Protein AF-A0A949E7W6-F1 (afdb_monomer)

Structure (mmCIF, N/CA/C/O backbone):
data_AF-A0A949E7W6-F1
#
_entry.id   AF-A0A949E7W6-F1
#
loop_
_atom_site.group_PDB
_atom_site.id
_atom_site.type_symbol
_atom_site.label_atom_id
_atom_site.label_alt_id
_atom_site.label_comp_id
_atom_site.label_asym_id
_atom_site.label_entity_id
_atom_site.label_seq_id
_atom_site.pdbx_PDB_ins_code
_atom_site.Cartn_x
_atom_site.Cartn_y
_atom_site.Cartn_z
_atom_site.occupancy
_atom_site.B_iso_or_equiv
_atom_site.auth_seq_id
_atom_site.auth_comp_id
_atom_site.auth_asym_id
_atom_site.auth_atom_id
_atom_site.pdbx_PDB_model_num
ATOM 1 N N . MET A 1 1 ? 27.754 -35.755 -22.090 1.00 42.38 1 MET A N 1
ATOM 2 C CA . MET A 1 1 ? 27.681 -34.276 -22.089 1.00 42.38 1 MET A CA 1
ATOM 3 C C . MET 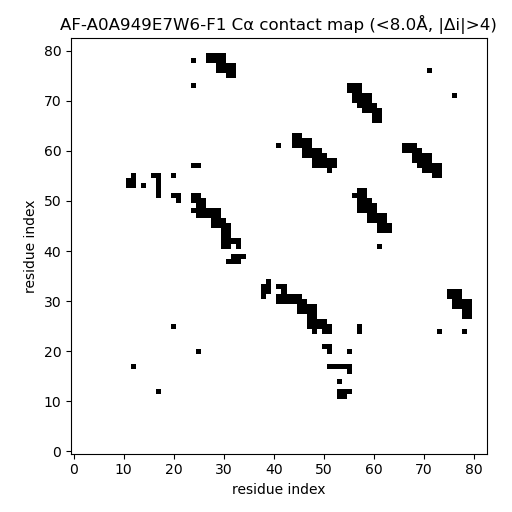A 1 1 ? 26.599 -33.858 -21.104 1.00 42.38 1 MET A C 1
ATOM 5 O O . MET A 1 1 ? 25.445 -34.204 -21.313 1.00 42.38 1 MET A O 1
ATOM 9 N N . ILE A 1 2 ? 26.970 -33.232 -19.985 1.00 42.09 2 ILE A N 1
ATOM 10 C CA . ILE A 1 2 ? 26.039 -32.857 -18.909 1.00 42.09 2 ILE A CA 1
ATOM 11 C C . ILE A 1 2 ? 25.439 -31.494 -19.265 1.00 42.09 2 ILE A C 1
ATOM 13 O O . ILE A 1 2 ? 26.122 -30.474 -19.199 1.00 42.09 2 ILE A O 1
ATOM 17 N N . ALA A 1 3 ? 24.171 -31.473 -19.673 1.00 44.94 3 ALA A N 1
ATOM 18 C CA . ALA A 1 3 ? 23.427 -30.236 -19.866 1.00 44.94 3 ALA A CA 1
ATOM 19 C C . ALA A 1 3 ? 23.052 -29.665 -18.490 1.00 44.94 3 ALA A C 1
ATOM 21 O O . ALA A 1 3 ? 22.079 -30.083 -17.863 1.00 44.94 3 ALA A O 1
ATOM 22 N N . VAL A 1 4 ? 23.851 -28.723 -17.994 1.00 50.75 4 VAL A N 1
ATOM 23 C CA . VAL A 1 4 ? 23.548 -27.996 -16.759 1.00 50.75 4 VAL A CA 1
ATOM 24 C C . VAL A 1 4 ? 22.369 -27.057 -17.033 1.00 50.75 4 VAL A C 1
ATOM 26 O O . VAL A 1 4 ? 22.527 -26.000 -17.646 1.00 50.75 4 VAL A O 1
ATOM 29 N N . ARG A 1 5 ? 21.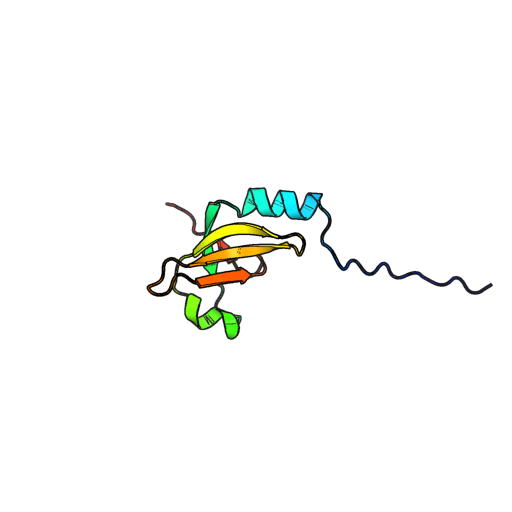169 -27.440 -16.575 1.00 60.28 5 ARG A N 1
ATOM 30 C CA . ARG A 1 5 ? 20.008 -26.543 -16.459 1.00 60.28 5 ARG A CA 1
ATOM 31 C C . ARG A 1 5 ? 20.388 -25.370 -15.551 1.00 60.28 5 ARG A C 1
ATOM 33 O O . ARG A 1 5 ? 20.382 -25.508 -14.330 1.00 60.28 5 ARG A O 1
ATOM 40 N N . ARG A 1 6 ? 20.682 -24.198 -16.120 1.00 48.81 6 ARG A N 1
ATOM 41 C CA . ARG A 1 6 ? 20.724 -22.953 -15.341 1.00 48.81 6 ARG A CA 1
ATOM 42 C C . ARG A 1 6 ? 19.289 -22.556 -15.002 1.00 48.81 6 ARG A C 1
ATOM 44 O O . ARG A 1 6 ? 18.605 -21.937 -15.812 1.00 48.81 6 ARG A O 1
ATOM 51 N N . GLN A 1 7 ? 18.823 -22.943 -13.817 1.00 45.22 7 GLN A N 1
ATOM 52 C CA . GLN A 1 7 ? 17.627 -22.349 -13.227 1.00 45.22 7 GLN A CA 1
ATOM 53 C C . GLN A 1 7 ? 17.918 -20.863 -12.992 1.00 45.22 7 GLN A C 1
ATOM 55 O O . GLN A 1 7 ? 18.892 -20.497 -12.334 1.00 45.22 7 GLN A O 1
ATOM 60 N N . LYS A 1 8 ? 17.133 -20.008 -13.644 1.00 42.53 8 LYS A N 1
ATOM 61 C CA . LYS A 1 8 ? 17.293 -18.557 -13.633 1.00 42.53 8 LYS A CA 1
ATOM 62 C C . LYS A 1 8 ? 16.747 -18.048 -12.297 1.00 42.53 8 LYS A C 1
ATOM 64 O O . LYS A 1 8 ? 15.538 -18.027 -12.095 1.00 42.53 8 LYS A O 1
ATOM 69 N N . TRP A 1 9 ? 17.639 -17.684 -11.384 1.00 45.88 9 TRP A N 1
ATOM 70 C CA . TRP A 1 9 ? 17.297 -17.024 -10.129 1.00 45.88 9 TRP A CA 1
ATOM 71 C C . TRP A 1 9 ? 16.772 -15.619 -10.452 1.00 45.88 9 TRP A C 1
ATOM 73 O O . TRP A 1 9 ? 17.552 -14.694 -10.670 1.00 45.88 9 TRP A O 1
ATOM 83 N N . TYR A 1 10 ? 15.455 -15.458 -10.567 1.00 54.12 10 TYR A N 1
ATOM 84 C CA . TYR A 1 10 ? 14.834 -14.139 -10.689 1.00 54.12 10 TYR A CA 1
ATOM 85 C C . TYR A 1 10 ? 14.776 -13.509 -9.290 1.00 54.12 10 TYR A C 1
ATOM 87 O O . TYR A 1 10 ? 13.789 -13.634 -8.578 1.00 54.12 10 TYR A O 1
ATOM 95 N N . ILE A 1 11 ? 15.881 -12.882 -8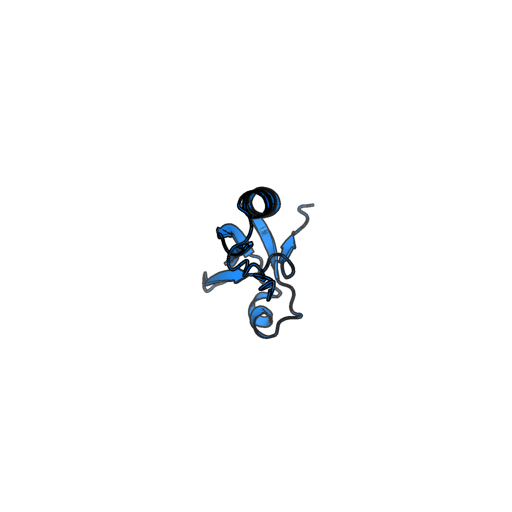.879 1.00 62.97 11 ILE A N 1
ATOM 96 C CA . ILE A 1 11 ? 15.985 -12.143 -7.605 1.00 62.97 11 ILE A CA 1
ATOM 97 C C . ILE A 1 11 ? 15.311 -10.757 -7.717 1.00 62.97 11 ILE A C 1
ATOM 99 O O . ILE A 1 11 ? 15.068 -10.100 -6.715 1.00 62.97 11 ILE A O 1
ATOM 103 N N . PHE A 1 12 ? 14.931 -10.335 -8.927 1.00 61.19 12 PHE A N 1
ATOM 104 C CA . PHE A 1 12 ? 14.279 -9.051 -9.187 1.00 61.19 12 PHE A CA 1
ATOM 105 C C . PHE A 1 12 ? 13.042 -9.225 -10.046 1.00 61.19 12 PHE A C 1
ATOM 107 O O . PHE A 1 12 ? 13.061 -9.978 -11.013 1.00 61.19 12 PHE A O 1
ATOM 114 N N . MET A 1 13 ? 11.972 -8.501 -9.740 1.00 77.19 13 MET A N 1
ATOM 115 C CA . MET A 1 13 ? 10.805 -8.476 -10.610 1.00 77.19 13 MET A CA 1
ATOM 116 C C . MET A 1 13 ? 11.167 -7.836 -11.965 1.00 77.19 13 MET A C 1
ATOM 118 O O . MET A 1 13 ? 12.073 -7.004 -12.048 1.00 77.19 13 MET A O 1
ATOM 122 N N . ARG A 1 14 ? 10.501 -8.231 -13.060 1.00 86.94 14 ARG A N 1
ATOM 123 C CA . ARG A 1 14 ? 10.720 -7.575 -14.362 1.00 86.94 14 ARG A CA 1
ATOM 124 C C . ARG A 1 14 ? 10.275 -6.114 -14.281 1.00 86.94 14 ARG A C 1
ATOM 126 O O . ARG A 1 14 ? 9.267 -5.814 -13.647 1.00 86.94 14 ARG A O 1
ATOM 133 N N . LEU A 1 15 ? 11.001 -5.224 -14.957 1.00 86.69 15 LEU A N 1
ATOM 134 C CA . LEU A 1 15 ? 10.720 -3.783 -14.937 1.00 86.69 15 LEU A CA 1
ATOM 135 C C . LEU A 1 15 ? 9.287 -3.463 -15.387 1.00 86.69 15 LEU A C 1
ATOM 137 O O . LEU A 1 15 ? 8.617 -2.676 -14.727 1.00 86.69 15 LEU A O 1
ATOM 141 N N . ASP A 1 16 ? 8.790 -4.137 -16.428 1.00 91.94 16 ASP A N 1
ATOM 142 C CA . ASP A 1 16 ? 7.415 -3.958 -16.917 1.00 91.94 16 ASP A CA 1
ATOM 143 C C . ASP A 1 16 ? 6.363 -4.331 -15.862 1.00 91.94 16 ASP A C 1
ATOM 145 O O . ASP A 1 16 ? 5.333 -3.671 -15.721 1.00 91.94 16 ASP A O 1
ATOM 149 N N . ASP A 1 17 ? 6.630 -5.381 -15.080 1.00 91.25 17 ASP A N 1
ATOM 150 C CA . ASP A 1 17 ? 5.737 -5.814 -14.009 1.00 91.25 17 ASP A CA 1
ATOM 151 C C . ASP A 1 17 ? 5.720 -4.772 -12.873 1.00 91.25 17 ASP A C 1
ATOM 153 O O . ASP A 1 17 ? 4.655 -4.468 -12.332 1.00 91.25 17 ASP A O 1
ATOM 157 N N . VAL A 1 18 ? 6.877 -4.189 -12.531 1.00 92.06 18 VAL A N 1
ATOM 158 C CA . VAL A 1 18 ? 6.981 -3.123 -11.517 1.00 92.06 18 VAL A CA 1
ATOM 159 C C . VAL A 1 18 ? 6.241 -1.869 -11.971 1.00 92.06 18 VAL A C 1
ATOM 161 O O . VAL A 1 18 ? 5.508 -1.273 -11.185 1.00 92.06 18 VAL A O 1
ATOM 164 N N . GLU A 1 19 ? 6.392 -1.479 -13.234 1.00 93.44 19 GLU A N 1
ATOM 165 C CA . GLU A 1 19 ? 5.728 -0.292 -13.770 1.00 93.44 19 GLU A CA 1
ATOM 166 C C . GLU A 1 19 ? 4.203 -0.453 -13.776 1.00 93.44 19 GLU A C 1
ATOM 168 O O . GLU A 1 19 ? 3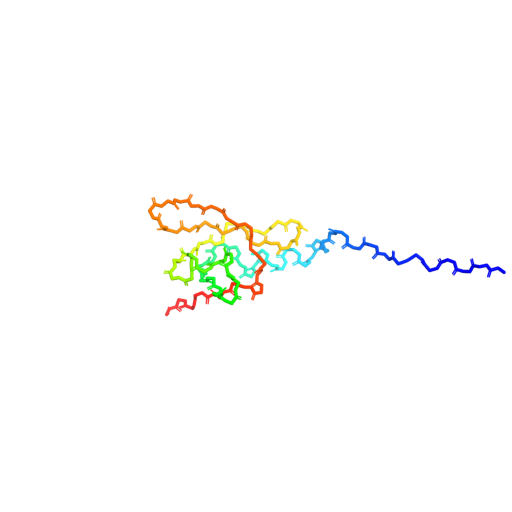.470 0.444 -13.356 1.00 93.44 19 GLU A O 1
ATOM 173 N N . ARG A 1 20 ? 3.713 -1.647 -14.126 1.00 95.19 20 ARG A N 1
ATOM 174 C CA . ARG A 1 20 ? 2.293 -1.989 -14.003 1.00 95.19 20 ARG A CA 1
ATOM 175 C C . ARG A 1 20 ? 1.798 -1.876 -12.561 1.00 95.19 20 ARG A C 1
ATOM 177 O O . ARG A 1 20 ? 0.732 -1.307 -12.333 1.00 95.19 20 ARG A O 1
ATOM 184 N N . LEU A 1 21 ? 2.555 -2.373 -11.581 1.00 94.94 21 LEU A N 1
ATOM 185 C CA . LEU A 1 21 ? 2.184 -2.214 -10.173 1.00 94.94 21 LEU A CA 1
ATOM 186 C C . LEU A 1 21 ? 2.168 -0.742 -9.745 1.00 94.94 21 LEU A C 1
ATOM 188 O O . LEU A 1 21 ? 1.251 -0.331 -9.036 1.00 94.94 21 LEU A O 1
ATOM 192 N N . LYS A 1 22 ? 3.131 0.077 -10.186 1.00 94.50 22 LYS A N 1
ATOM 193 C CA . LYS A 1 22 ? 3.121 1.520 -9.895 1.00 94.50 22 LYS A CA 1
ATOM 194 C C . LYS A 1 22 ? 1.844 2.176 -10.409 1.00 94.50 22 LYS A C 1
ATOM 196 O O . LYS A 1 22 ? 1.189 2.873 -9.643 1.00 94.50 22 LYS A O 1
ATOM 201 N N . GLN A 1 23 ? 1.444 1.897 -11.648 1.00 95.19 23 GLN A N 1
ATOM 202 C CA . GLN A 1 23 ? 0.200 2.424 -12.224 1.00 95.19 23 GLN A CA 1
ATOM 203 C C . GLN A 1 23 ? -1.051 1.963 -11.459 1.00 95.19 23 GLN A C 1
ATOM 205 O O . GLN A 1 23 ? -2.024 2.708 -11.318 1.00 95.19 23 GLN A O 1
ATOM 210 N N . GLN A 1 24 ? -1.040 0.728 -10.956 1.00 94.81 24 GLN A N 1
ATOM 211 C CA . GLN A 1 24 ? -2.168 0.159 -10.223 1.00 94.81 24 GLN A CA 1
ATOM 212 C C . GLN A 1 24 ? -2.292 0.691 -8.797 1.00 94.81 24 GLN A C 1
ATOM 214 O O . GLN A 1 24 ? -3.414 0.847 -8.328 1.00 94.81 24 GLN A O 1
ATOM 219 N N . TYR A 1 25 ? -1.183 0.960 -8.111 1.00 95.44 25 TYR A N 1
ATOM 220 C CA . TYR A 1 25 ? -1.200 1.208 -6.669 1.00 95.44 25 TYR A CA 1
ATOM 221 C C . TYR A 1 25 ? -0.746 2.609 -6.269 1.00 95.44 25 TYR A C 1
ATOM 223 O O . TYR A 1 25 ? -1.297 3.147 -5.312 1.00 95.44 25 TYR A O 1
ATOM 231 N N . ALA A 1 26 ? 0.222 3.222 -6.958 1.00 95.50 26 ALA A N 1
ATOM 232 C CA . ALA A 1 26 ? 0.802 4.490 -6.518 1.00 95.50 26 ALA A CA 1
ATOM 233 C C . ALA A 1 26 ? -0.264 5.590 -6.385 1.00 95.50 26 ALA A C 1
ATOM 235 O O . ALA A 1 26 ? -1.145 5.751 -7.228 1.00 95.50 26 ALA A O 1
ATOM 236 N N . GLY A 1 27 ? -0.203 6.329 -5.278 1.00 94.00 27 GLY A N 1
ATOM 237 C CA . GLY A 1 27 ? -1.151 7.383 -4.935 1.00 94.00 27 GLY A CA 1
ATOM 238 C C . GLY A 1 27 ? -2.496 6.897 -4.387 1.00 94.00 27 GLY A C 1
ATOM 239 O O . GLY A 1 27 ? -3.234 7.724 -3.843 1.00 94.00 27 GLY A O 1
ATOM 240 N N . ARG A 1 28 ? -2.825 5.600 -4.467 1.00 94.12 28 ARG A N 1
ATOM 241 C CA . ARG A 1 28 ? -4.116 5.065 -4.005 1.00 94.12 28 ARG A CA 1
ATOM 242 C C . ARG A 1 28 ? -4.153 4.855 -2.492 1.00 94.12 28 ARG A C 1
ATOM 244 O O . ARG A 1 28 ? -3.123 4.588 -1.865 1.00 94.12 28 ARG A O 1
ATOM 251 N N . ARG A 1 29 ? -5.355 4.971 -1.915 1.00 94.81 29 ARG A N 1
ATOM 252 C CA . ARG A 1 29 ? -5.621 4.565 -0.529 1.00 94.81 29 ARG A CA 1
ATOM 253 C C . ARG A 1 29 ? -5.815 3.058 -0.457 1.00 94.81 29 ARG A C 1
ATOM 255 O O . ARG A 1 29 ? -6.444 2.459 -1.331 1.00 94.81 29 ARG A O 1
ATOM 262 N N . VAL A 1 30 ? -5.246 2.464 0.579 1.00 94.25 30 VAL A N 1
ATOM 263 C CA . VAL A 1 30 ? -5.256 1.026 0.812 1.00 94.25 30 VAL A CA 1
ATOM 264 C C . VAL A 1 30 ? -5.527 0.720 2.275 1.00 94.25 30 VAL A C 1
ATOM 266 O O . VAL A 1 30 ? -5.085 1.445 3.166 1.00 94.25 30 VAL A O 1
ATOM 269 N N . LEU A 1 31 ? -6.188 -0.407 2.500 1.00 93.12 31 LEU A N 1
ATOM 270 C CA . LEU A 1 31 ? -6.193 -1.120 3.771 1.00 93.12 31 LEU A CA 1
ATOM 271 C C . LEU A 1 31 ? -5.309 -2.359 3.646 1.00 93.12 31 LEU A C 1
ATOM 273 O O . LEU A 1 31 ? -5.170 -2.928 2.558 1.00 93.12 31 LEU A O 1
ATOM 277 N N . VAL A 1 32 ? -4.716 -2.792 4.755 1.00 92.12 32 VAL A N 1
ATOM 278 C CA . VAL A 1 32 ? -3.939 -4.036 4.777 1.00 92.12 32 VAL A CA 1
ATOM 279 C C . VAL A 1 32 ? -4.820 -5.223 5.126 1.00 92.12 32 VAL A C 1
ATOM 281 O O . VAL A 1 32 ? -5.787 -5.130 5.879 1.00 92.12 32 VAL A O 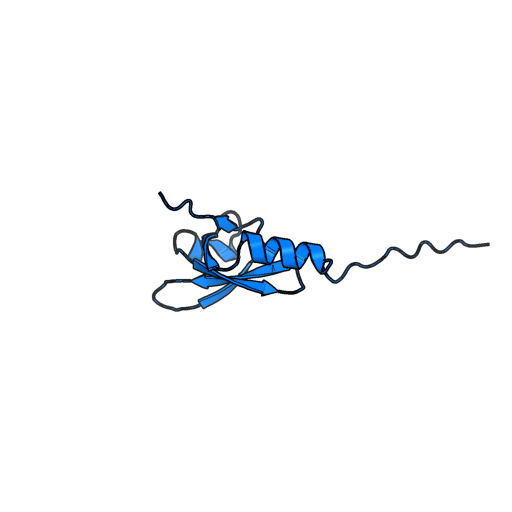1
ATOM 284 N N . ASP A 1 33 ? -4.459 -6.376 4.588 1.00 88.31 33 ASP A N 1
ATOM 285 C CA . ASP A 1 33 ? -5.078 -7.632 4.955 1.00 88.31 33 ASP A CA 1
ATOM 286 C C . ASP A 1 33 ? -4.494 -8.179 6.270 1.00 88.31 33 ASP A C 1
ATOM 288 O O . ASP A 1 33 ? -3.313 -8.522 6.352 1.00 88.31 33 ASP A O 1
ATOM 292 N N . ALA A 1 34 ? -5.343 -8.308 7.293 1.00 82.88 34 ALA A N 1
ATOM 293 C CA . ALA A 1 34 ? -4.982 -8.798 8.626 1.00 82.88 34 ALA A CA 1
ATOM 294 C C . ALA A 1 34 ? -4.625 -10.296 8.690 1.00 82.88 34 ALA A C 1
ATOM 296 O O . ALA A 1 34 ? -4.275 -10.799 9.755 1.00 82.88 34 ALA A O 1
ATOM 297 N N . ARG A 1 35 ? -4.693 -11.034 7.570 1.00 84.56 35 ARG A N 1
ATOM 298 C CA . ARG A 1 35 ? -4.253 -12.441 7.500 1.00 84.56 35 ARG A CA 1
ATOM 299 C C . ARG A 1 35 ? -2.763 -12.627 7.821 1.00 84.56 35 ARG A C 1
ATOM 301 O O . ARG A 1 35 ? -2.332 -13.751 8.067 1.00 84.56 35 ARG A O 1
ATOM 308 N N . ARG A 1 36 ? -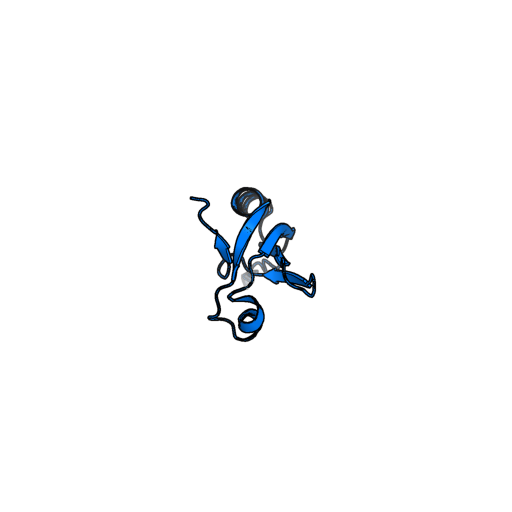1.977 -11.547 7.815 1.00 82.50 36 ARG A N 1
ATOM 309 C CA . ARG A 1 36 ? -0.570 -11.516 8.225 1.00 82.50 36 ARG A CA 1
ATOM 310 C C . ARG A 1 36 ? -0.442 -10.948 9.645 1.00 82.50 36 ARG A C 1
ATOM 312 O O . ARG A 1 36 ? -0.731 -9.763 9.816 1.00 82.50 36 ARG A O 1
ATOM 319 N N . PRO A 1 37 ? 0.017 -11.732 10.642 1.00 85.88 37 PRO A N 1
ATOM 320 C CA . PRO A 1 37 ? 0.185 -11.261 12.022 1.00 85.88 37 PRO A CA 1
ATOM 321 C C . PRO A 1 37 ? 1.024 -9.981 12.129 1.00 85.88 37 PRO A C 1
ATOM 323 O O . PRO A 1 37 ? 0.749 -9.101 12.942 1.00 85.88 37 PRO A O 1
ATOM 326 N N . GLU A 1 38 ? 2.031 -9.848 11.266 1.00 85.12 38 GLU A N 1
ATOM 327 C CA . GLU A 1 38 ? 2.899 -8.681 11.186 1.00 85.12 38 GLU A CA 1
ATOM 328 C C . GLU A 1 38 ? 2.208 -7.429 10.631 1.00 85.12 38 GLU A C 1
ATOM 330 O O . GLU A 1 38 ? 2.778 -6.350 10.757 1.00 85.12 38 GLU A O 1
ATOM 335 N N . LEU A 1 39 ? 1.026 -7.552 10.016 1.00 87.56 39 LEU A N 1
ATOM 336 C CA . LEU A 1 39 ? 0.222 -6.445 9.486 1.00 87.56 39 LEU A CA 1
ATOM 337 C C . LEU A 1 39 ? -0.997 -6.118 10.360 1.00 87.56 39 LEU A C 1
ATOM 339 O O . LEU A 1 39 ? -1.583 -5.052 10.190 1.00 87.56 39 LEU A O 1
ATOM 343 N N . THR A 1 40 ? -1.349 -6.973 11.326 1.00 87.44 40 THR A N 1
ATOM 344 C CA . THR A 1 40 ? -2.563 -6.846 12.152 1.00 87.44 40 THR A CA 1
ATOM 345 C C . THR A 1 40 ? -2.712 -5.477 12.808 1.00 87.44 40 THR A C 1
ATOM 347 O O . THR A 1 40 ? -3.809 -4.928 12.826 1.00 87.44 40 THR A O 1
ATOM 350 N N . ARG A 1 41 ? -1.616 -4.867 13.280 1.00 86.88 41 ARG A N 1
ATOM 351 C CA . ARG A 1 41 ? -1.663 -3.541 13.927 1.00 86.88 41 ARG A CA 1
AT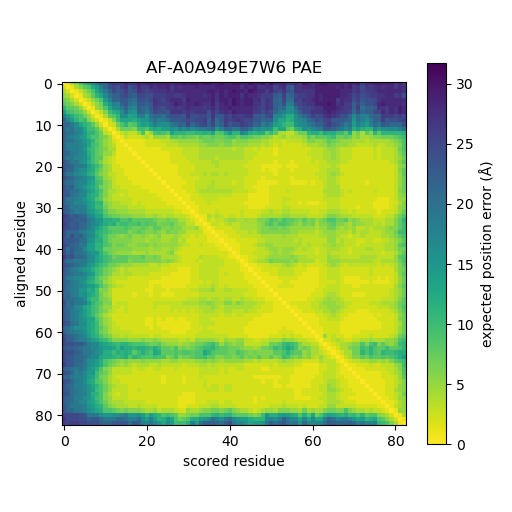OM 352 C C . ARG A 1 41 ? -2.111 -2.399 13.003 1.00 86.88 41 ARG A C 1
ATOM 354 O O . ARG A 1 41 ? -2.434 -1.327 13.494 1.00 86.88 41 ARG A O 1
ATOM 361 N N . TRP A 1 42 ? -2.097 -2.615 11.688 1.00 88.56 42 TRP A N 1
ATOM 362 C CA . TRP A 1 42 ? -2.525 -1.643 10.682 1.00 88.56 42 TRP A CA 1
ATOM 363 C C . TRP A 1 42 ? -3.811 -2.053 9.958 1.00 88.56 42 TRP A C 1
ATOM 365 O O . TRP A 1 42 ? -4.237 -1.335 9.062 1.00 88.56 42 TRP A O 1
ATOM 375 N N . ALA A 1 43 ? -4.433 -3.180 10.323 1.00 86.81 43 ALA A N 1
ATOM 376 C CA . ALA A 1 43 ? -5.615 -3.722 9.642 1.00 86.81 43 ALA A CA 1
ATOM 377 C C . ALA A 1 43 ? -6.757 -2.704 9.485 1.00 86.81 43 ALA A C 1
ATOM 379 O O . ALA A 1 43 ? -7.452 -2.705 8.472 1.00 86.81 43 ALA A O 1
ATOM 380 N N . GLU A 1 44 ? -6.908 -1.820 10.468 1.00 87.31 44 GLU A N 1
ATOM 381 C CA . GLU A 1 44 ? -7.950 -0.789 10.519 1.00 87.31 44 GLU A CA 1
ATOM 382 C C . GLU A 1 44 ? -7.399 0.625 10.282 1.00 87.31 44 GLU A C 1
ATOM 384 O O . GLU A 1 44 ? -8.113 1.610 10.448 1.00 87.31 44 GLU A O 1
ATOM 389 N N . VAL A 1 45 ? -6.122 0.747 9.902 1.00 90.50 45 VAL A N 1
ATOM 390 C CA . VAL A 1 45 ? -5.465 2.033 9.655 1.00 90.50 45 VAL A CA 1
ATOM 391 C C . VAL A 1 45 ? -5.305 2.220 8.147 1.00 90.50 45 VAL A C 1
ATOM 393 O O . VAL A 1 45 ? -4.505 1.512 7.528 1.00 90.50 45 VAL A O 1
ATOM 396 N N . PRO A 1 46 ? -6.014 3.184 7.535 1.00 92.00 46 PRO A N 1
ATOM 397 C CA . PRO A 1 46 ? -5.803 3.524 6.139 1.00 92.00 46 PRO A CA 1
ATOM 398 C C . PRO A 1 46 ? -4.359 3.953 5.887 1.00 92.00 46 PRO A C 1
ATOM 400 O O . PRO A 1 46 ? -3.741 4.678 6.675 1.00 92.00 46 PRO A O 1
ATOM 403 N N . GLY A 1 47 ? -3.828 3.512 4.756 1.00 93.69 47 GLY A N 1
ATOM 404 C CA . GLY A 1 47 ? -2.548 3.963 4.243 1.00 93.69 47 GLY A CA 1
ATOM 405 C C . GLY A 1 47 ? -2.666 4.501 2.828 1.00 93.69 47 GLY A C 1
ATOM 406 O O . GLY A 1 47 ? -3.635 4.247 2.111 1.00 93.69 47 GLY A O 1
ATOM 407 N N . ARG A 1 48 ? -1.646 5.239 2.402 1.00 95.56 48 ARG A N 1
ATOM 408 C CA . ARG A 1 48 ? -1.463 5.669 1.018 1.00 95.56 48 ARG A CA 1
ATOM 409 C C . ARG A 1 48 ? -0.208 5.031 0.452 1.00 95.56 48 ARG A C 1
ATOM 411 O O . ARG A 1 48 ? 0.864 5.111 1.054 1.00 95.56 48 ARG A O 1
ATOM 418 N N . VAL A 1 49 ? -0.332 4.427 -0.725 1.00 96.62 49 VAL A N 1
ATOM 419 C CA . VAL A 1 49 ? 0.830 3.912 -1.450 1.00 96.62 49 VAL A CA 1
ATOM 420 C C . VAL A 1 49 ? 1.602 5.091 -2.029 1.00 96.62 49 VAL A C 1
ATOM 422 O O . VAL A 1 49 ? 1.066 5.876 -2.809 1.00 96.62 49 VAL A O 1
ATOM 425 N N . VAL A 1 50 ? 2.871 5.209 -1.660 1.00 96.38 50 VAL A N 1
ATOM 426 C CA . VAL A 1 50 ? 3.7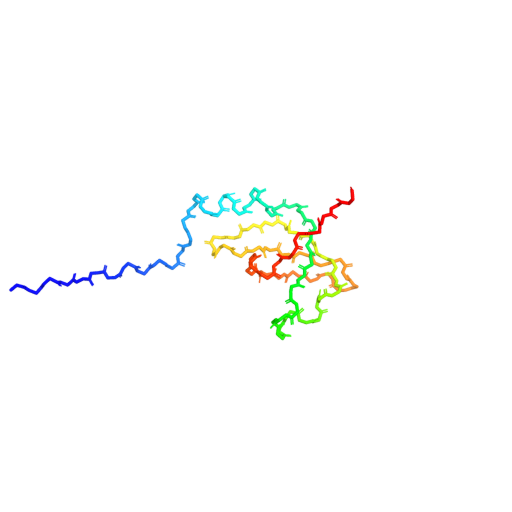68 6.256 -2.157 1.00 96.38 50 VAL A CA 1
ATOM 427 C C . VAL A 1 50 ? 4.405 5.826 -3.476 1.00 96.38 50 VAL A C 1
ATOM 429 O O . VAL A 1 50 ? 4.445 6.598 -4.429 1.00 96.38 50 VAL A O 1
ATOM 432 N N . THR A 1 51 ? 4.890 4.586 -3.549 1.00 96.62 51 THR A N 1
ATOM 433 C CA . THR A 1 51 ? 5.548 4.025 -4.738 1.00 96.62 51 THR A CA 1
ATOM 434 C C . THR A 1 51 ? 5.586 2.495 -4.668 1.00 96.62 51 THR A C 1
ATOM 436 O O . THR A 1 51 ? 5.195 1.912 -3.658 1.00 96.62 51 THR A O 1
ATOM 439 N N . VAL A 1 52 ? 6.078 1.847 -5.724 1.00 96.06 52 VAL A N 1
ATOM 440 C CA . VAL A 1 52 ? 6.404 0.413 -5.751 1.00 96.06 52 VAL A CA 1
ATOM 441 C C . VAL A 1 52 ? 7.892 0.260 -6.049 1.00 96.06 52 VAL A C 1
ATOM 443 O O . VAL A 1 52 ? 8.409 0.865 -6.994 1.00 96.06 52 VAL A O 1
ATOM 446 N N . ASN A 1 53 ? 8.588 -0.518 -5.224 1.00 93.38 53 ASN A N 1
ATOM 447 C CA . ASN A 1 53 ? 10.025 -0.747 -5.351 1.00 93.38 53 ASN A CA 1
ATOM 448 C C . ASN A 1 53 ? 10.345 -1.854 -6.384 1.00 93.38 53 ASN A C 1
ATOM 450 O O . ASN A 1 53 ? 9.456 -2.524 -6.908 1.00 93.38 53 ASN A O 1
ATOM 454 N N . PHE A 1 54 ? 11.629 -2.073 -6.680 1.00 90.38 54 PHE A N 1
ATOM 455 C CA . PHE A 1 54 ? 12.063 -3.068 -7.677 1.00 90.38 54 PHE A CA 1
ATOM 456 C C . PHE A 1 54 ? 11.857 -4.535 -7.258 1.00 90.38 54 PHE A C 1
ATOM 458 O O . PHE A 1 54 ? 11.947 -5.430 -8.099 1.00 90.38 54 PHE A O 1
ATOM 465 N N . ASN A 1 55 ? 11.532 -4.782 -5.987 1.00 90.44 55 ASN A N 1
ATOM 466 C CA . ASN A 1 55 ? 11.120 -6.099 -5.500 1.00 90.44 55 ASN A CA 1
ATOM 467 C C . ASN A 1 55 ? 9.612 -6.335 -5.698 1.00 90.44 55 ASN A C 1
ATOM 469 O O . ASN A 1 55 ? 9.124 -7.414 -5.386 1.00 90.44 55 ASN A O 1
ATOM 473 N N . GLY A 1 56 ? 8.871 -5.339 -6.200 1.00 92.81 56 GLY A N 1
ATOM 474 C CA . GLY A 1 56 ? 7.424 -5.410 -6.390 1.00 92.81 56 GLY A CA 1
ATOM 475 C C . GLY A 1 56 ? 6.609 -5.096 -5.134 1.00 92.81 56 GLY A C 1
ATOM 476 O O . GLY A 1 56 ? 5.388 -5.203 -5.174 1.00 92.81 56 GLY A O 1
ATOM 477 N N . HIS A 1 57 ? 7.238 -4.678 -4.031 1.00 95.31 57 HIS A N 1
ATOM 478 C CA . HIS A 1 57 ? 6.504 -4.251 -2.840 1.00 95.31 57 HIS A CA 1
ATOM 479 C C . HIS A 1 57 ? 6.052 -2.796 -2.959 1.00 95.31 57 HIS A C 1
ATOM 481 O O . HIS A 1 57 ? 6.798 -1.926 -3.418 1.00 95.31 57 HIS A O 1
ATOM 487 N N . ALA A 1 58 ? 4.831 -2.537 -2.506 1.00 96.62 58 ALA A N 1
ATOM 488 C CA . ALA A 1 58 ? 4.273 -1.206 -2.369 1.00 96.62 58 ALA A CA 1
ATOM 489 C C . ALA A 1 58 ? 4.753 -0.573 -1.059 1.00 96.62 58 ALA A C 1
ATOM 491 O O . ALA A 1 58 ? 4.565 -1.133 0.020 1.00 96.62 58 ALA A O 1
ATOM 492 N N . LEU A 1 59 ? 5.345 0.613 -1.154 1.00 96.75 59 LEU A N 1
ATOM 493 C CA . LEU A 1 59 ? 5.713 1.425 -0.004 1.00 96.75 59 LEU A CA 1
ATOM 494 C C . LEU A 1 59 ? 4.476 2.184 0.478 1.00 96.75 59 LEU A C 1
ATOM 496 O O . LEU 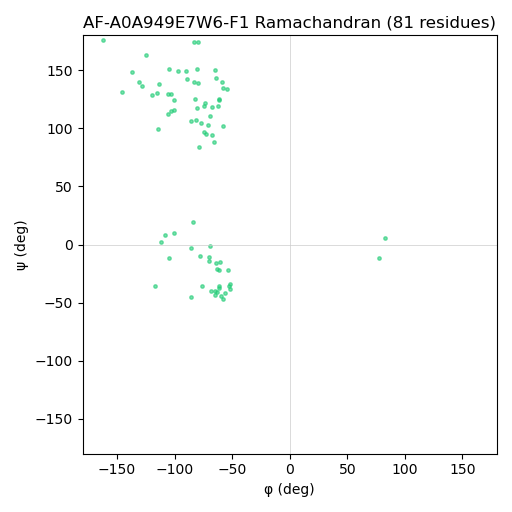A 1 59 ? 4.020 3.121 -0.182 1.00 96.75 59 LEU A O 1
ATOM 500 N N . VAL A 1 60 ? 3.926 1.772 1.615 1.00 95.75 60 VAL A N 1
ATOM 501 C CA . VAL A 1 60 ? 2.709 2.340 2.204 1.00 95.75 60 VAL A CA 1
ATOM 502 C C . VAL A 1 60 ? 3.072 3.257 3.361 1.00 95.75 60 VAL A C 1
ATOM 504 O O . VAL A 1 60 ? 3.804 2.854 4.265 1.00 95.75 60 VAL A O 1
ATOM 507 N N . ARG A 1 61 ? 2.530 4.477 3.350 1.00 95.12 61 ARG A N 1
ATOM 508 C CA . ARG A 1 61 ? 2.535 5.395 4.492 1.00 95.12 61 ARG A CA 1
ATOM 509 C C . ARG A 1 61 ? 1.178 5.333 5.183 1.00 95.12 61 ARG A C 1
ATOM 511 O O . ARG A 1 61 ? 0.167 5.569 4.527 1.00 95.12 61 ARG A O 1
ATOM 518 N N . PHE A 1 62 ? 1.154 5.047 6.479 1.00 92.88 62 PHE A N 1
ATOM 519 C CA . PHE A 1 62 ? -0.085 4.983 7.258 1.00 92.88 62 PHE A CA 1
ATOM 520 C C . PHE A 1 62 ? -0.463 6.342 7.857 1.00 92.88 62 PHE A C 1
ATOM 522 O O . PHE A 1 62 ? 0.409 7.076 8.323 1.00 92.88 62 PHE A O 1
ATOM 529 N N . ASP A 1 63 ? -1.764 6.646 7.881 1.00 85.44 63 ASP A N 1
ATOM 530 C CA . ASP A 1 63 ? -2.329 7.918 8.370 1.00 85.44 63 ASP A CA 1
ATOM 531 C C . ASP A 1 63 ? -2.530 7.939 9.910 1.00 85.44 63 ASP A C 1
ATOM 533 O O . ASP A 1 63 ? -3.311 8.728 10.439 1.00 85.44 63 ASP A O 1
ATOM 537 N N . GLY A 1 64 ? -1.852 7.048 10.644 1.00 81.00 64 GLY A N 1
ATOM 538 C CA . GLY A 1 64 ? -1.988 6.896 12.097 1.00 81.00 64 GLY A CA 1
ATOM 539 C C . GLY A 1 64 ? -1.217 7.940 12.927 1.00 81.00 64 GLY A C 1
ATOM 540 O O . GLY A 1 64 ? -0.432 8.716 12.381 1.00 81.00 64 GLY A O 1
ATOM 541 N N . PRO A 1 65 ? -1.391 7.929 14.265 1.00 75.00 65 PRO A N 1
ATOM 542 C CA . PRO A 1 65 ? -0.710 8.855 15.180 1.00 75.00 65 PRO A CA 1
ATOM 543 C C . PRO A 1 65 ? 0.821 8.722 15.160 1.00 75.00 65 PRO A C 1
ATOM 545 O O . PRO A 1 65 ? 1.518 9.672 15.501 1.00 75.00 65 PRO A O 1
ATOM 548 N N . ASP A 1 66 ? 1.334 7.570 14.721 1.00 73.38 66 ASP A N 1
ATOM 549 C CA . ASP A 1 66 ? 2.742 7.354 14.392 1.00 73.38 66 ASP A CA 1
ATOM 550 C C . ASP A 1 66 ? 2.875 7.088 12.876 1.00 73.38 66 ASP A C 1
ATOM 552 O O . ASP A 1 66 ? 2.564 5.975 12.419 1.00 73.38 66 ASP A O 1
ATOM 556 N N . PRO A 1 67 ? 3.263 8.103 12.070 1.00 76.62 67 PRO A N 1
ATOM 557 C CA . PRO A 1 67 ? 3.377 7.989 10.619 1.00 76.62 67 PRO A CA 1
ATOM 558 C C . PRO A 1 67 ? 4.486 7.009 10.226 1.00 76.62 67 PRO A C 1
ATOM 560 O O . PRO A 1 67 ? 5.638 7.371 9.988 1.00 76.62 67 PRO A O 1
ATOM 563 N N . SER A 1 68 ? 4.114 5.741 10.118 1.00 88.00 68 SER A N 1
ATOM 564 C CA . SER A 1 68 ? 5.015 4.648 9.774 1.00 88.00 68 SER A CA 1
ATOM 565 C C . SER A 1 68 ? 4.954 4.316 8.287 1.00 88.00 68 SER A C 1
ATOM 567 O O . SER A 1 68 ? 3.926 4.472 7.621 1.00 88.00 68 SER A O 1
ATOM 569 N N . TRP A 1 69 ? 6.092 3.856 7.773 1.00 93.12 69 TRP A N 1
ATOM 570 C CA . TRP A 1 69 ? 6.265 3.433 6.389 1.00 93.12 69 TRP A CA 1
ATOM 571 C C . TRP A 1 69 ? 6.532 1.932 6.361 1.00 93.12 69 TRP A C 1
ATOM 573 O O . TRP A 1 69 ? 7.276 1.416 7.201 1.00 93.12 69 TRP A O 1
ATOM 583 N N . ARG A 1 70 ? 5.928 1.218 5.411 1.00 93.31 70 ARG A N 1
ATOM 584 C CA . ARG A 1 70 ? 6.144 -0.222 5.265 1.00 93.31 70 ARG A CA 1
ATOM 585 C C . ARG A 1 70 ? 6.110 -0.647 3.806 1.00 93.31 70 ARG A C 1
ATOM 587 O O . ARG A 1 70 ? 5.168 -0.317 3.094 1.00 93.31 70 ARG A O 1
ATOM 594 N N . ASP A 1 71 ? 7.108 -1.420 3.394 1.00 94.25 71 ASP A N 1
ATOM 595 C CA . ASP A 1 71 ? 7.051 -2.198 2.160 1.00 94.25 71 ASP A CA 1
ATOM 596 C C . ASP A 1 71 ? 6.127 -3.403 2.369 1.00 94.25 71 ASP A C 1
ATOM 598 O O . ASP A 1 71 ? 6.370 -4.239 3.244 1.00 94.25 71 ASP A O 1
ATOM 602 N N . ILE A 1 72 ? 5.053 -3.478 1.587 1.00 93.75 72 ILE A N 1
ATOM 603 C CA . ILE A 1 72 ? 4.031 -4.523 1.678 1.00 93.75 72 ILE A CA 1
ATOM 604 C C . ILE A 1 72 ? 3.824 -5.130 0.291 1.00 93.75 72 ILE A C 1
ATOM 606 O O . ILE A 1 72 ? 3.739 -4.413 -0.706 1.00 93.75 72 ILE A O 1
ATOM 610 N N . ASP A 1 73 ? 3.735 -6.458 0.220 1.00 93.62 73 ASP A N 1
ATOM 611 C CA . ASP A 1 73 ? 3.331 -7.143 -1.007 1.00 93.62 73 ASP A CA 1
ATOM 612 C C . ASP A 1 73 ? 1.903 -6.701 -1.393 1.00 93.62 73 ASP A C 1
ATOM 614 O O . ASP A 1 73 ? 0.989 -6.812 -0.566 1.00 93.62 73 ASP A O 1
ATOM 618 N N . PRO A 1 74 ? 1.685 -6.194 -2.622 1.00 93.81 74 PRO A N 1
ATOM 619 C CA . PRO A 1 74 ? 0.374 -5.753 -3.085 1.00 93.81 74 PRO A CA 1
ATOM 620 C C . PRO A 1 74 ? -0.744 -6.796 -2.945 1.00 93.81 74 PRO A C 1
ATOM 622 O O . PRO A 1 74 ? -1.909 -6.412 -2.861 1.00 93.81 74 PRO A O 1
ATOM 625 N N . ALA A 1 75 ? -0.421 -8.093 -2.865 1.00 93.00 75 ALA A N 1
ATOM 626 C CA . ALA A 1 75 ? -1.384 -9.159 -2.588 1.00 93.00 75 ALA A CA 1
ATOM 627 C C . ALA A 1 75 ? -2.052 -9.046 -1.201 1.00 93.00 75 ALA A C 1
ATOM 629 O O . ALA A 1 75 ? -3.134 -9.598 -0.990 1.00 93.00 75 ALA A O 1
ATOM 630 N N . PHE A 1 76 ? -1.433 -8.325 -0.260 1.00 93.94 76 PHE A N 1
ATOM 631 C CA . PHE A 1 76 ? -1.993 -8.023 1.062 1.00 93.94 76 PHE A CA 1
ATOM 632 C C . PHE A 1 76 ? -2.573 -6.609 1.151 1.00 93.94 76 PHE A C 1
ATOM 634 O O . PHE A 1 76 ? -2.907 -6.162 2.247 1.00 93.94 76 PHE A O 1
ATOM 641 N N . LEU A 1 77 ? -2.700 -5.901 0.026 1.00 93.69 77 LEU A N 1
ATOM 642 C CA . LEU A 1 77 ? -3.324 -4.586 -0.031 1.00 93.69 77 LEU A CA 1
ATOM 643 C C . LEU A 1 77 ? -4.708 -4.679 -0.660 1.00 93.69 77 LEU A C 1
ATOM 645 O O . LEU A 1 77 ? -4.895 -5.212 -1.753 1.00 93.69 77 LEU A O 1
ATOM 649 N N . LYS A 1 78 ? -5.683 -4.093 0.025 1.00 93.00 78 LYS A N 1
ATOM 650 C CA . LYS A 1 78 ? -7.030 -3.882 -0.490 1.00 93.00 78 LYS A CA 1
ATOM 651 C C . LYS A 1 78 ? -7.148 -2.421 -0.877 1.00 93.00 78 LYS A C 1
ATOM 653 O O . LYS A 1 78 ? -7.052 -1.552 -0.014 1.00 93.00 78 LYS A O 1
ATOM 658 N N . LEU A 1 79 ? -7.319 -2.157 -2.172 1.00 92.88 79 LEU A N 1
ATOM 659 C CA . LEU A 1 79 ? -7.630 -0.814 -2.649 1.00 92.88 79 LEU A CA 1
ATOM 660 C C . LEU A 1 79 ? -8.957 -0.383 -2.035 1.00 92.88 79 LEU A C 1
ATOM 662 O O . LEU A 1 79 ? -9.970 -1.069 -2.187 1.00 92.88 79 LEU A O 1
ATOM 666 N N . GLU A 1 80 ? -8.938 0.751 -1.347 1.00 88.50 80 GLU A N 1
ATOM 667 C CA . GLU A 1 80 ? -10.170 1.379 -0.908 1.00 88.50 80 GLU A CA 1
ATOM 668 C C . GLU A 1 80 ? -10.889 1.854 -2.170 1.00 88.50 80 GLU A C 1
ATOM 670 O O . GLU A 1 80 ? -10.347 2.635 -2.960 1.00 88.50 80 GLU A O 1
ATOM 675 N N . SER A 1 81 ? -12.084 1.318 -2.410 1.00 71.12 81 SER A N 1
ATOM 676 C CA . SER A 1 81 ? -12.956 1.906 -3.416 1.00 71.12 81 SER A CA 1
ATOM 677 C C . SER A 1 81 ? -13.397 3.239 -2.838 1.00 71.12 81 SER A C 1
ATOM 679 O O . SER A 1 81 ? -14.119 3.261 -1.844 1.00 71.12 81 SER A O 1
ATOM 681 N N . SER A 1 82 ? -12.920 4.342 -3.414 1.00 51.16 82 SER A N 1
ATOM 682 C CA . SER A 1 82 ? -13.604 5.614 -3.198 1.00 51.16 82 SER A CA 1
ATOM 683 C C . SER A 1 82 ? -15.072 5.401 -3.592 1.00 51.16 82 SER A C 1
ATOM 685 O O . SER A 1 82 ? -15.290 4.771 -4.634 1.00 51.16 82 SER A O 1
ATOM 687 N N . PRO A 1 83 ? -16.055 5.849 -2.791 1.00 48.88 83 PRO A N 1
ATOM 688 C CA . PRO A 1 83 ? -17.425 5.952 -3.280 1.00 48.88 83 PRO A CA 1
ATOM 689 C C . PRO A 1 83 ? -17.489 6.834 -4.533 1.00 48.88 83 PRO A C 1
ATOM 691 O O . PRO A 1 83 ? -16.569 7.674 -4.720 1.00 48.88 83 PRO A O 1
#

Sequence (83 aa):
MIAVRRQKWYIFMRLDDVERLKQQYAGRRVLVDARRPELTRWAEVPGRVVTVNFNGHALVRFDGPDPSWRDIDPAFLKLESSP

Mean predicted aligned error: 7.72 Å

Nearest PDB structures (foldseek):
  4tse-assembly3_B  TM=7.931E-01  e=3.728E-01  Homo sapiens
  7abi-assembly1_7  TM=5.949E-01  e=1.482E-01  Homo sapiens
  2heq-assembly1_A  TM=5.733E-01  e=2.741E-01  Bacillus subtilis
  6hq9-assembly1_A  TM=5.667E-01  e=1.061E+00  Homo sapiens
  9fi9-assembly1_A  TM=6.259E-01  e=2.218E+00  Homo sapiens

Radius of gyration: 16.14 Å; Cα contacts (8 Å, |Δi|>4): 140; chains: 1; bounding box: 45×43×37 Å

Foldseek 3Di:
DDDPPPPDPCQWDDPVLQVVLFVVAAQFKWAFAVPDVVRVVRNPWIWHFHGADRRRFTWTFTPDPDGDTDGHRCVRIDGDPDD

pLDDT: mean 83.7, std 16.3, range [42.09, 96.75]

Solvent-accessible surface area (backbone atoms only — not comparable to full-atom values): 4919 Å² total; per-residue (Å²): 135,87,81,79,80,78,79,77,81,75,86,53,54,56,68,70,60,33,53,51,48,30,73,75,39,42,74,37,48,29,32,43,47,51,92,39,80,93,39,41,94,36,36,88,42,54,23,35,23,71,40,49,43,70,77,52,28,30,33,30,38,35,78,52,99,68,76,47,75,43,76,38,57,58,91,43,50,42,73,58,77,76,130

Secondary structure (DSSP, 8-state):
-----------S--HHHHHHHHHHHTT-EEEE-TTSTTTGGGTTS-EEEEEE-TTS-EEEEE-SSS--EEEE-GGGEEE----